Protein AF-A0A4Y2RML5-F1 (afdb_monomer)

Mean predicted aligned error: 7.25 Å

Solvent-accessible surface area (backbone atoms only — not comparable to full-atom values): 6518 Å² total; per-residue (Å²): 131,86,78,78,72,90,84,84,79,66,69,54,48,76,49,77,50,74,49,51,79,59,97,62,98,47,77,88,76,42,56,67,90,44,52,46,54,52,18,31,54,42,73,59,60,100,61,82,90,73,84,66,57,68,70,56,55,51,61,76,26,54,42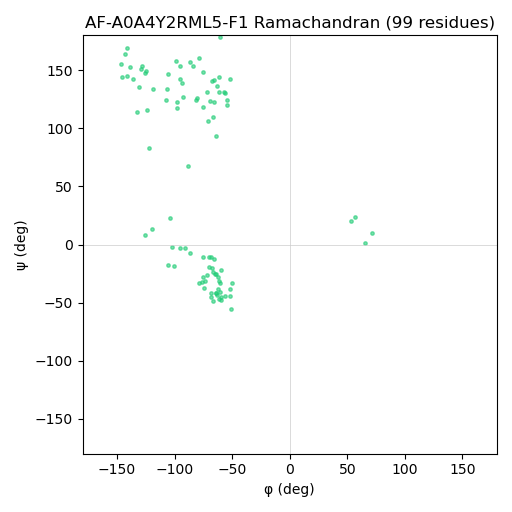,31,44,50,57,52,26,69,77,67,74,53,82,76,57,79,89,46,59,70,68,50,33,46,48,52,26,66,45,69,86,73,72,71,71,70,78,80,112

InterPro domains:
  IPR044925 His-Me finger superfamily [SSF54060] (7-81)
  IPR044929 DNA/RNA non-specific endonuclease superfamily [G3DSA:3.40.570.10] (2-99)

Nearest PDB structures (foldseek):
  8tau-assembly1_A  TM=4.914E-01  e=6.550E+00  Homo sapiens
  9gaw-assembly1_A  TM=4.694E-01  e=7.477E+00  Homo sapiens

Radius of gyration: 16.79 Å; Cα contacts (8 Å, |Δi|>4): 106; chains: 1; bounding box: 55×27×39 Å

Structure (mmCIF, N/CA/C/O backbone):
data_AF-A0A4Y2RML5-F1
#
_entry.id   AF-A0A4Y2RML5-F1
#
loop_
_atom_site.group_PDB
_atom_site.id
_atom_site.type_symbol
_atom_site.label_atom_id
_atom_site.label_alt_id
_atom_site.label_comp_id
_atom_site.label_asym_id
_atom_site.label_entity_id
_atom_site.label_seq_id
_atom_site.pdbx_PDB_ins_code
_atom_site.Cartn_x
_atom_site.Cartn_y
_atom_site.Cartn_z
_atom_site.occupancy
_atom_site.B_iso_or_equiv
_atom_site.auth_seq_id
_atom_site.auth_comp_id
_atom_site.auth_asym_id
_atom_site.auth_atom_id
_atom_site.pdbx_PDB_model_num
ATOM 1 N N . GLY A 1 1 ? -39.981 9.417 -0.817 1.00 52.28 1 GLY A N 1
ATOM 2 C CA . GLY A 1 1 ? -38.607 9.692 -0.356 1.00 52.28 1 GLY A CA 1
ATOM 3 C C . GLY A 1 1 ? -37.829 8.400 -0.375 1.00 52.28 1 GLY A C 1
ATOM 4 O O . GLY A 1 1 ? -38.307 7.429 0.199 1.00 52.28 1 GLY A O 1
ATOM 5 N N . ALA A 1 2 ? -36.708 8.347 -1.094 1.00 57.22 2 ALA A N 1
ATOM 6 C CA . ALA A 1 2 ? -35.877 7.148 -1.151 1.00 57.22 2 ALA A CA 1
ATOM 7 C C . ALA A 1 2 ? -35.281 6.874 0.238 1.00 57.22 2 ALA A C 1
ATOM 9 O O . ALA A 1 2 ? -34.625 7.741 0.812 1.0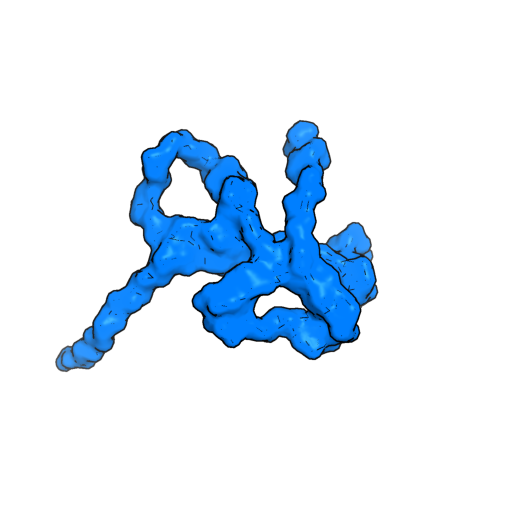0 57.22 2 ALA A O 1
ATOM 10 N N . LYS A 1 3 ? -35.545 5.687 0.794 1.00 63.47 3 LYS A N 1
ATOM 11 C CA . LYS A 1 3 ? -34.868 5.218 2.003 1.00 63.47 3 LYS A CA 1
ATOM 12 C C . LYS A 1 3 ? -33.431 4.889 1.605 1.00 63.47 3 LYS A C 1
ATOM 14 O O . LYS A 1 3 ? -33.212 3.904 0.906 1.00 63.47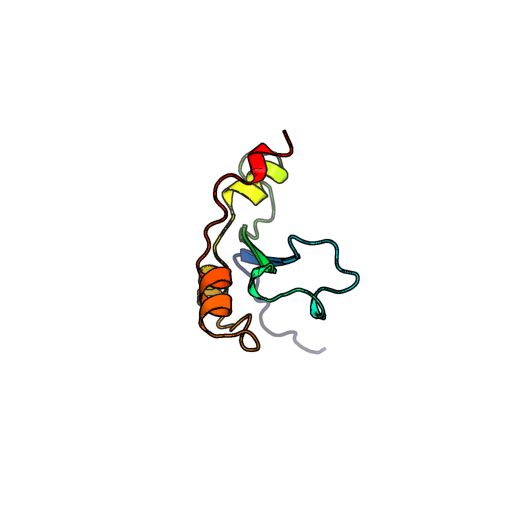 3 LYS A O 1
ATOM 19 N N . LEU A 1 4 ? -32.474 5.727 2.001 1.00 70.56 4 LEU A N 1
ATOM 20 C CA . LEU A 1 4 ? -31.070 5.322 2.011 1.00 70.56 4 LEU A CA 1
ATOM 21 C C . LEU A 1 4 ? -30.969 4.058 2.875 1.00 70.56 4 LEU A C 1
ATOM 23 O O . LEU A 1 4 ? -31.552 4.000 3.959 1.00 70.56 4 LEU A O 1
ATOM 27 N N . GLY A 1 5 ? -30.311 3.027 2.344 1.00 74.38 5 GLY A N 1
ATOM 28 C CA . GLY A 1 5 ? -30.040 1.792 3.076 1.00 74.38 5 GLY A CA 1
ATOM 29 C C . GLY A 1 5 ? -29.192 2.039 4.334 1.00 74.38 5 GLY A C 1
ATOM 30 O O . GLY A 1 5 ? -28.803 3.177 4.607 1.00 74.38 5 GLY A O 1
ATOM 31 N N . PRO A 1 6 ? -28.901 0.990 5.119 1.00 83.62 6 PRO A N 1
ATOM 32 C CA . PRO A 1 6 ? -28.098 1.129 6.328 1.00 83.62 6 PRO A CA 1
ATOM 33 C C . PRO A 1 6 ? -26.727 1.750 6.017 1.00 83.62 6 PRO A C 1
ATOM 35 O O . PRO A 1 6 ? -26.034 1.334 5.089 1.00 83.62 6 PRO A O 1
ATOM 38 N N . LEU A 1 7 ? -26.350 2.766 6.797 1.00 85.75 7 LEU A N 1
ATOM 39 C CA . LEU A 1 7 ? -25.046 3.414 6.698 1.00 85.75 7 LEU A CA 1
ATOM 40 C C . LEU A 1 7 ? -23.985 2.505 7.325 1.00 85.75 7 LEU A C 1
ATOM 42 O O . LEU A 1 7 ? -24.027 2.232 8.523 1.00 85.75 7 LEU A O 1
ATOM 46 N N . HIS A 1 8 ? -23.021 2.070 6.519 1.00 89.06 8 HIS A N 1
ATOM 47 C CA . HIS A 1 8 ? -21.864 1.318 6.992 1.00 89.06 8 HIS A CA 1
ATOM 48 C C . HIS A 1 8 ? -20.675 2.262 7.158 1.00 89.06 8 HIS A C 1
ATOM 50 O O . HIS A 1 8 ? -20.207 2.856 6.187 1.00 89.06 8 HIS A O 1
ATOM 56 N N . VAL A 1 9 ? -20.191 2.399 8.392 1.00 90.75 9 VAL A N 1
ATOM 57 C CA . VAL A 1 9 ? -19.018 3.217 8.718 1.00 90.75 9 VAL A CA 1
ATOM 58 C C . VAL A 1 9 ? -17.791 2.301 8.805 1.00 90.75 9 VAL A C 1
ATOM 60 O O . VAL A 1 9 ? -17.819 1.349 9.589 1.00 90.75 9 VAL A O 1
ATOM 63 N N . PRO A 1 10 ? -16.723 2.541 8.020 1.00 94.56 10 PRO A N 1
ATOM 64 C CA . PRO A 1 10 ? -15.498 1.748 8.099 1.00 94.56 10 PRO A CA 1
ATOM 65 C C . PRO A 1 10 ? -14.847 1.851 9.479 1.00 94.56 10 PRO A C 1
ATOM 67 O O . PRO A 1 10 ? -14.837 2.926 10.076 1.00 94.56 10 PRO A O 1
ATOM 70 N N . THR A 1 11 ? -14.254 0.757 9.961 1.00 94.31 11 THR A N 1
ATOM 71 C CA . THR A 1 11 ? -13.457 0.768 11.201 1.00 94.31 11 THR A CA 1
ATOM 72 C C . THR A 1 11 ? -12.081 1.398 10.988 1.00 94.31 11 THR A C 1
ATOM 74 O O . THR A 1 11 ? -11.555 2.043 11.891 1.00 94.31 11 THR A O 1
ATOM 77 N N . HIS A 1 12 ? -11.515 1.232 9.791 1.00 95.62 12 HIS A N 1
ATOM 78 C CA . HIS A 1 12 ? -10.217 1.766 9.389 1.00 95.62 12 HIS A CA 1
ATOM 79 C C . HIS A 1 12 ? -10.285 2.306 7.962 1.00 95.62 12 HIS A C 1
ATOM 81 O O . HIS A 1 12 ? -11.063 1.823 7.134 1.00 95.62 12 HIS A O 1
ATOM 87 N N . LEU A 1 13 ? -9.428 3.280 7.676 1.00 95.44 13 LEU A N 1
ATOM 88 C CA . LEU A 1 13 ? -9.132 3.771 6.338 1.00 95.44 13 LEU A CA 1
ATOM 89 C C . LEU A 1 13 ? -7.743 3.278 5.947 1.00 95.44 13 LEU A C 1
ATOM 91 O O . LEU A 1 13 ? -6.805 3.381 6.737 1.00 95.44 13 LEU A O 1
ATOM 95 N N . PHE A 1 14 ? -7.603 2.747 4.735 1.00 96.94 14 PHE A N 1
ATOM 96 C CA . PHE A 1 14 ? -6.309 2.295 4.241 1.00 96.94 14 PHE A CA 1
ATOM 97 C C . PHE A 1 14 ? -5.745 3.257 3.200 1.00 96.94 14 PHE A C 1
ATOM 99 O O . PHE A 1 14 ? -6.481 3.819 2.390 1.00 96.94 14 PHE A O 1
ATOM 106 N N . PHE A 1 15 ? -4.423 3.384 3.190 1.00 96.19 15 PHE A N 1
ATOM 107 C CA . PHE A 1 15 ? -3.680 4.097 2.157 1.00 96.19 15 PHE A CA 1
ATOM 108 C C . PHE A 1 15 ? -2.538 3.205 1.692 1.00 96.19 15 PHE A C 1
ATOM 110 O O . PHE A 1 15 ? -1.857 2.605 2.516 1.00 96.19 15 PHE A O 1
ATOM 117 N N . VAL A 1 16 ? -2.330 3.111 0.381 1.00 96.19 16 VAL A N 1
ATOM 118 C CA . VAL A 1 16 ? -1.159 2.460 -0.213 1.00 96.19 16 VAL A CA 1
ATOM 119 C C . VAL A 1 16 ? -0.496 3.493 -1.105 1.00 96.19 16 VAL A C 1
ATOM 121 O O . VAL A 1 16 ? -1.105 3.967 -2.062 1.00 96.19 16 VAL A O 1
ATOM 124 N N . ILE A 1 17 ? 0.728 3.871 -0.758 1.00 94.81 17 ILE A N 1
ATOM 125 C CA . ILE A 1 17 ? 1.516 4.859 -1.486 1.00 94.81 17 ILE A CA 1
ATOM 126 C C . ILE A 1 17 ? 2.618 4.102 -2.208 1.00 94.81 17 ILE A C 1
ATOM 128 O O . ILE A 1 17 ? 3.383 3.377 -1.575 1.00 94.81 17 ILE A O 1
ATOM 132 N N . THR A 1 18 ? 2.699 4.274 -3.523 1.00 93.75 18 THR A N 1
ATOM 133 C CA . THR A 1 18 ? 3.716 3.650 -4.373 1.00 93.75 18 THR A CA 1
ATOM 134 C C . THR A 1 18 ? 4.537 4.739 -5.044 1.00 93.75 18 THR A C 1
ATOM 136 O O . THR A 1 18 ? 3.975 5.694 -5.579 1.00 93.75 18 THR A O 1
ATOM 139 N N . TRP A 1 19 ? 5.858 4.599 -5.036 1.00 93.62 19 TRP A N 1
ATOM 140 C CA . TRP A 1 19 ? 6.764 5.526 -5.710 1.00 93.62 19 TRP A CA 1
ATOM 141 C C . TRP A 1 19 ? 7.957 4.786 -6.315 1.00 93.62 19 TRP A C 1
ATOM 143 O O . TRP A 1 19 ? 8.221 3.628 -5.994 1.00 93.62 19 TRP A O 1
ATOM 153 N N . CYS A 1 20 ? 8.669 5.458 -7.216 1.00 93.94 20 CYS A N 1
ATOM 154 C CA . CYS A 1 20 ? 9.927 4.966 -7.764 1.00 93.94 20 CYS A CA 1
ATOM 155 C C . CYS A 1 20 ? 11.092 5.521 -6.940 1.00 93.94 20 CYS A C 1
ATOM 157 O O . CYS A 1 20 ? 11.083 6.703 -6.593 1.00 93.94 20 CYS A O 1
ATOM 159 N N . SER A 1 21 ? 12.110 4.706 -6.651 1.00 91.38 21 SER A N 1
ATOM 160 C CA . SER A 1 21 ? 13.346 5.206 -6.027 1.00 91.38 21 SER A CA 1
ATOM 161 C C . SER A 1 21 ? 14.114 6.171 -6.936 1.00 91.38 21 SER A C 1
ATOM 163 O O . SER A 1 21 ? 14.865 7.018 -6.456 1.00 91.38 21 SER A O 1
ATOM 165 N N . ASP A 1 22 ? 13.927 6.038 -8.248 1.00 89.69 22 ASP A N 1
ATOM 166 C CA . ASP A 1 22 ? 14.562 6.869 -9.260 1.00 89.69 22 ASP A CA 1
ATOM 167 C C . ASP A 1 22 ? 13.658 8.021 -9.690 1.00 89.69 22 ASP A C 1
ATOM 169 O O . ASP A 1 22 ? 12.428 7.921 -9.690 1.00 89.69 22 ASP A O 1
ATOM 173 N N . LYS A 1 23 ? 14.282 9.107 -10.160 1.00 86.31 23 LYS A N 1
ATOM 174 C CA . LYS A 1 23 ? 13.553 10.182 -10.834 1.00 86.31 23 LYS A CA 1
ATOM 175 C C . LYS A 1 23 ? 12.990 9.657 -12.151 1.00 86.31 23 LYS A C 1
ATOM 177 O O . LYS A 1 23 ? 13.729 9.433 -13.104 1.00 86.31 23 LYS A O 1
ATOM 182 N N . THR A 1 24 ? 11.676 9.509 -12.190 1.00 87.00 24 THR A N 1
ATOM 183 C CA . THR A 1 24 ? 10.901 9.139 -13.374 1.00 87.00 24 THR A CA 1
ATOM 184 C C . THR A 1 24 ? 9.829 10.200 -13.600 1.00 87.00 24 THR A C 1
ATOM 186 O O . THR A 1 24 ? 9.386 10.850 -12.651 1.00 87.00 24 THR A O 1
ATOM 189 N N . ALA A 1 25 ? 9.457 10.437 -14.859 1.00 84.31 25 ALA A N 1
ATOM 190 C CA . ALA A 1 25 ? 8.380 11.375 -15.181 1.00 84.31 25 ALA A CA 1
ATOM 191 C C . ALA A 1 25 ? 7.001 10.787 -14.838 1.00 84.31 25 ALA A C 1
ATOM 193 O O . ALA A 1 25 ? 6.090 11.523 -14.466 1.00 84.31 25 ALA A O 1
ATOM 194 N N . ASP A 1 26 ? 6.873 9.462 -14.940 1.00 89.94 26 ASP A N 1
ATOM 195 C CA . ASP A 1 26 ? 5.663 8.706 -14.653 1.00 89.94 26 ASP A CA 1
ATOM 196 C C . ASP A 1 26 ? 6.018 7.381 -13.964 1.00 89.94 26 ASP A C 1
ATOM 198 O O . ASP A 1 26 ? 7.030 6.748 -14.270 1.00 89.94 26 ASP A O 1
ATOM 202 N N . LEU A 1 27 ? 5.162 6.935 -13.043 1.00 89.81 27 LEU A N 1
ATOM 203 C CA . LEU A 1 27 ? 5.357 5.692 -12.298 1.00 89.81 27 LEU A CA 1
ATOM 204 C C . LEU A 1 27 ? 5.336 4.451 -13.208 1.00 89.81 27 LEU A C 1
ATOM 206 O O . LEU A 1 27 ? 5.937 3.433 -12.872 1.00 89.81 27 LEU A O 1
ATOM 210 N N . ARG A 1 28 ? 4.662 4.534 -14.361 1.00 89.00 28 ARG A N 1
ATOM 211 C CA . ARG A 1 28 ? 4.595 3.462 -15.367 1.00 89.00 28 ARG A CA 1
ATOM 212 C C . ARG A 1 28 ? 5.941 3.178 -16.031 1.00 89.00 28 ARG A C 1
ATOM 214 O O . ARG A 1 28 ? 6.137 2.064 -16.506 1.00 89.00 28 ARG A O 1
ATOM 221 N N . ASP A 1 29 ? 6.846 4.152 -16.027 1.00 91.50 29 ASP A N 1
ATOM 222 C CA . ASP A 1 29 ? 8.186 4.028 -16.608 1.00 91.50 29 ASP A CA 1
ATOM 223 C C . ASP A 1 29 ? 9.222 3.535 -15.583 1.00 91.50 29 ASP A C 1
ATOM 225 O O . ASP A 1 29 ? 10.392 3.340 -15.914 1.00 91.50 29 ASP A O 1
ATOM 229 N N . CYS A 1 30 ? 8.817 3.346 -14.323 1.00 93.44 30 CYS A N 1
ATOM 230 C CA . CYS A 1 30 ? 9.702 2.848 -13.281 1.00 93.44 30 CYS A CA 1
ATOM 231 C C . CYS A 1 30 ? 10.008 1.362 -13.493 1.00 93.44 30 CYS A C 1
ATOM 233 O O . CYS A 1 30 ? 9.101 0.540 -13.634 1.00 93.44 30 CYS A O 1
ATOM 235 N N . ASP A 1 31 ? 11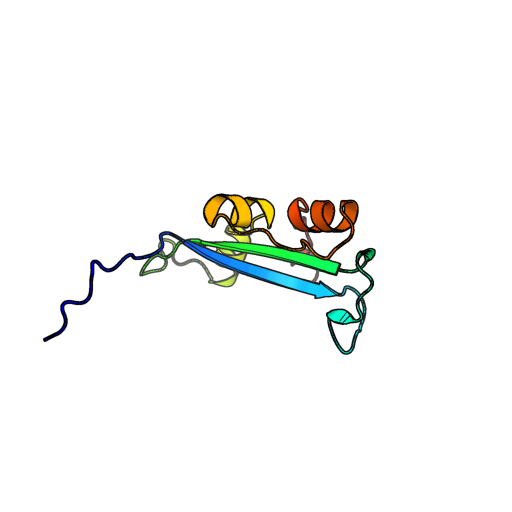.294 1.011 -13.431 1.00 93.81 31 ASP A N 1
ATOM 236 C CA . ASP A 1 31 ? 11.720 -0.381 -13.318 1.00 93.81 31 ASP A CA 1
ATOM 237 C C . ASP A 1 31 ? 11.021 -1.026 -12.101 1.00 93.81 31 ASP A C 1
ATOM 239 O O . ASP A 1 31 ? 11.154 -0.508 -10.985 1.00 93.81 31 ASP A O 1
ATOM 243 N N . PRO A 1 32 ? 10.291 -2.148 -12.267 1.00 93.75 32 PRO A N 1
ATOM 244 C CA . PRO A 1 32 ? 9.626 -2.839 -11.167 1.00 93.75 32 PRO A CA 1
ATOM 245 C C . PRO A 1 32 ? 10.526 -3.122 -9.958 1.00 93.75 32 PRO A C 1
ATOM 247 O O . PRO A 1 32 ? 10.062 -3.034 -8.821 1.00 93.75 32 PRO A O 1
ATOM 250 N N . HIS A 1 33 ? 11.819 -3.381 -10.176 1.00 93.12 33 HIS A N 1
ATOM 251 C CA . HIS A 1 33 ? 12.797 -3.603 -9.105 1.00 93.12 33 HIS A CA 1
ATOM 252 C C . HIS A 1 33 ? 13.072 -2.350 -8.257 1.00 93.12 33 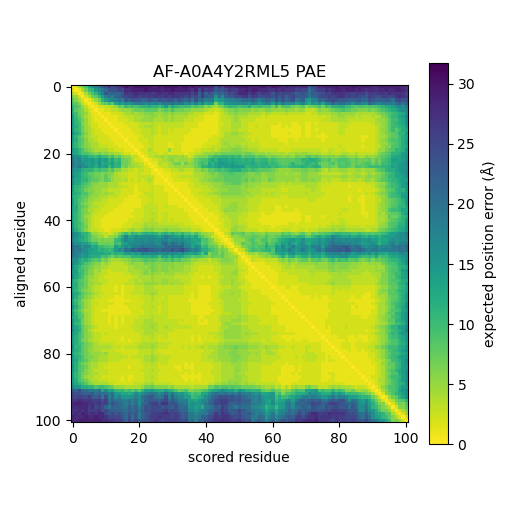HIS A C 1
ATOM 254 O O . HIS A 1 33 ? 13.533 -2.449 -7.118 1.00 93.12 33 HIS A O 1
ATOM 260 N N . ARG A 1 34 ?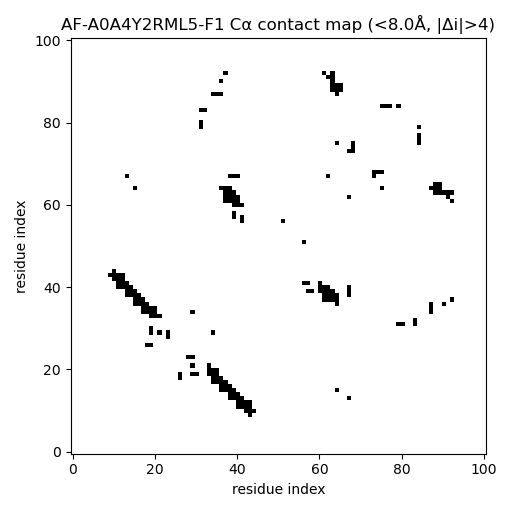 12.769 -1.164 -8.792 1.00 93.00 34 ARG A N 1
ATOM 261 C CA . ARG A 1 34 ? 12.951 0.147 -8.152 1.00 93.00 34 ARG A CA 1
ATOM 262 C C . ARG A 1 34 ? 11.661 0.747 -7.608 1.00 93.00 34 ARG A C 1
ATOM 264 O O . ARG A 1 34 ? 11.695 1.807 -6.981 1.00 93.00 34 ARG A O 1
ATOM 271 N N . LEU A 1 35 ? 10.530 0.071 -7.804 1.00 93.56 35 LEU A N 1
ATOM 272 C CA . LEU A 1 35 ? 9.299 0.426 -7.114 1.00 93.56 35 LEU A CA 1
ATOM 273 C C . LEU A 1 35 ? 9.456 0.188 -5.612 1.00 93.56 35 LEU A C 1
ATOM 275 O O . LEU A 1 35 ? 10.053 -0.801 -5.166 1.00 93.56 35 LEU A O 1
ATOM 279 N N . LEU A 1 36 ? 8.876 1.107 -4.854 1.00 92.88 36 LEU A N 1
ATOM 280 C CA . LEU A 1 36 ? 8.764 1.102 -3.407 1.00 92.88 36 LEU A CA 1
ATOM 281 C C . LEU A 1 36 ? 7.303 1.345 -3.032 1.00 92.88 36 LEU A C 1
ATOM 283 O O . LEU A 1 36 ? 6.557 1.993 -3.772 1.00 92.88 36 LEU A O 1
ATOM 287 N N . ALA A 1 37 ? 6.892 0.806 -1.888 1.00 93.75 37 ALA A N 1
ATOM 288 C CA . ALA A 1 37 ? 5.551 1.002 -1.370 1.00 93.75 37 ALA A CA 1
ATOM 289 C C . ALA A 1 37 ? 5.540 1.069 0.158 1.00 93.75 37 ALA A C 1
ATOM 291 O O . ALA A 1 37 ? 6.256 0.315 0.814 1.00 93.75 37 ALA A O 1
ATOM 292 N N . SER A 1 38 ? 4.660 1.915 0.688 1.00 93.38 38 SER A N 1
ATOM 293 C CA . SER A 1 38 ? 4.250 1.937 2.095 1.00 93.38 38 SER A CA 1
ATOM 294 C C . SER A 1 38 ? 2.734 1.842 2.160 1.00 93.38 38 SER A C 1
ATOM 296 O O . SER A 1 38 ? 2.028 2.335 1.273 1.00 93.38 38 SER A O 1
ATOM 298 N N . ALA A 1 39 ? 2.226 1.207 3.210 1.00 95.38 39 ALA A N 1
ATOM 299 C CA . ALA A 1 39 ? 0.800 1.141 3.468 1.00 95.38 39 ALA A CA 1
ATOM 300 C C . ALA A 1 39 ? 0.481 1.575 4.894 1.00 95.38 39 ALA A C 1
ATOM 302 O O . ALA A 1 39 ? 1.306 1.452 5.790 1.00 95.38 39 ALA A O 1
ATOM 303 N N . PHE A 1 40 ? -0.734 2.068 5.096 1.00 95.00 40 PHE A N 1
ATOM 304 C CA . PHE A 1 40 ? -1.217 2.548 6.385 1.00 95.00 40 PHE A CA 1
ATOM 305 C C . PHE A 1 40 ? -2.632 2.039 6.617 1.00 95.00 40 PHE A C 1
ATOM 307 O O . PHE A 1 40 ? -3.430 1.989 5.678 1.00 95.00 40 PHE A O 1
ATOM 314 N N . LEU A 1 41 ? -2.943 1.689 7.862 1.00 95.44 41 LEU A N 1
ATOM 315 C CA . LEU A 1 41 ? -4.272 1.283 8.313 1.00 95.44 41 LEU A CA 1
ATOM 316 C C . LEU A 1 41 ? -4.705 2.208 9.446 1.00 95.44 41 LEU A C 1
ATOM 318 O O . LEU A 1 41 ? -4.539 1.901 10.620 1.00 95.44 41 LEU A O 1
ATOM 322 N N . LEU A 1 42 ? -5.244 3.368 9.081 1.00 93.12 42 LEU A N 1
ATOM 323 C CA . LEU A 1 42 ? -5.589 4.413 10.035 1.00 93.12 42 LEU A CA 1
ATOM 324 C C . LEU A 1 42 ? -6.936 4.106 10.699 1.00 93.12 42 LEU A C 1
ATOM 326 O O . LEU A 1 42 ? -7.933 3.927 9.991 1.00 93.12 42 LEU A O 1
ATOM 330 N N . PRO A 1 43 ? -7.010 4.075 12.035 1.00 92.50 43 PRO A N 1
ATOM 331 C CA . PRO A 1 43 ? -8.273 3.907 12.736 1.00 92.50 43 PRO A CA 1
ATOM 332 C C . PRO A 1 43 ? -9.240 5.059 12.419 1.00 92.50 43 PRO A C 1
ATOM 334 O O . PRO A 1 43 ? -8.880 6.230 12.522 1.00 92.50 43 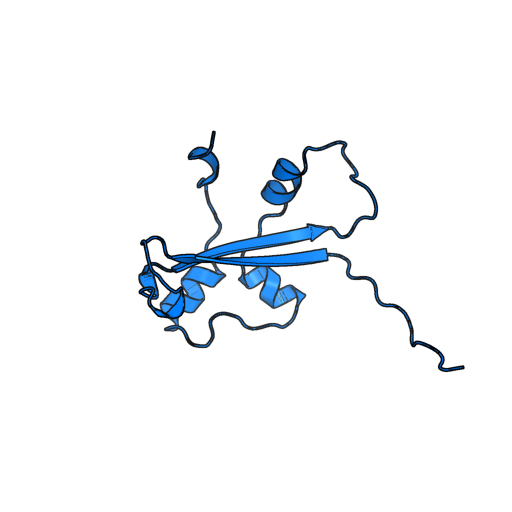PRO A O 1
ATOM 337 N N . ASN A 1 44 ? -10.490 4.745 12.069 1.00 91.44 44 ASN A N 1
ATOM 338 C CA . ASN A 1 44 ? -11.510 5.744 11.738 1.00 91.44 44 ASN A CA 1
ATOM 339 C C . ASN A 1 44 ? -12.263 6.203 12.997 1.00 91.44 44 ASN A C 1
ATOM 341 O O . ASN A 1 44 ? -13.437 5.884 13.197 1.00 91.44 44 ASN A O 1
ATOM 345 N N . TRP A 1 45 ? -11.558 6.910 13.878 1.00 84.81 45 TRP A N 1
ATOM 346 C CA . TRP A 1 45 ? -12.130 7.452 15.109 1.00 84.81 45 TRP A CA 1
ATOM 347 C C . TRP A 1 45 ? -12.552 8.905 14.883 1.00 84.81 45 TRP A C 1
ATOM 349 O O . TRP A 1 45 ? -11.842 9.652 14.211 1.00 84.81 45 TRP A O 1
ATOM 359 N N . PRO A 1 46 ? -13.682 9.348 15.458 1.00 76.81 46 PRO A N 1
ATOM 360 C CA . PRO A 1 46 ? -14.166 10.715 15.272 1.00 76.81 46 PRO A CA 1
ATOM 361 C C . PRO A 1 46 ? -13.306 11.776 15.983 1.00 76.81 46 PRO A C 1
ATOM 363 O O . PRO A 1 46 ? -13.501 12.967 15.758 1.00 76.81 46 PRO A O 1
ATOM 366 N N . PHE A 1 47 ? -12.374 11.365 16.845 1.00 72.94 47 PHE A N 1
ATOM 367 C CA . PHE A 1 47 ? -11.466 12.235 17.590 1.00 72.94 47 PHE A CA 1
ATOM 368 C C . PHE A 1 47 ? -10.112 11.547 17.798 1.00 72.94 47 PHE A C 1
ATOM 370 O O . PHE A 1 47 ? -10.029 10.317 17.814 1.00 72.94 47 PHE A O 1
ATOM 377 N N . SER A 1 48 ? -9.049 12.336 17.983 1.00 68.94 48 SER A N 1
ATOM 378 C CA . SER A 1 48 ? -7.753 11.798 18.396 1.00 68.94 48 SER A CA 1
ATOM 379 C C . SER A 1 48 ? -7.853 11.301 19.838 1.00 68.94 48 SER A C 1
ATOM 381 O O . SER A 1 48 ? -8.237 12.037 20.744 1.00 68.94 48 SER A O 1
ATOM 383 N N . LEU A 1 49 ? -7.538 10.027 20.059 1.00 68.62 49 LEU A N 1
ATOM 384 C CA . LEU A 1 49 ? -7.660 9.412 21.383 1.00 68.62 49 LEU A CA 1
ATOM 385 C C . LEU A 1 49 ? -6.591 9.891 22.374 1.00 68.62 49 LEU A C 1
ATOM 387 O O . LEU A 1 49 ? -6.820 9.865 23.580 1.00 68.62 49 LEU A O 1
ATOM 391 N N . ASN A 1 50 ? -5.432 10.319 21.866 1.00 68.31 50 ASN A N 1
ATOM 392 C CA . ASN A 1 50 ? -4.197 10.346 22.653 1.00 68.31 50 ASN A CA 1
ATOM 393 C C . ASN A 1 50 ? -3.504 11.720 22.693 1.00 68.31 50 ASN A C 1
ATOM 395 O O . ASN A 1 50 ? -2.365 11.803 23.144 1.00 68.31 50 ASN A O 1
ATOM 399 N N . CYS A 1 51 ? -4.125 12.790 22.176 1.00 76.25 51 CYS A N 1
ATOM 400 C CA . CYS A 1 51 ? -3.456 14.087 21.945 1.00 76.25 51 CYS A CA 1
ATOM 401 C C . CYS A 1 51 ? -2.151 13.982 21.116 1.00 76.25 51 CYS A C 1
ATOM 403 O O . CYS A 1 51 ? -1.302 14.871 21.173 1.00 76.25 51 CYS A O 1
ATOM 405 N N . GLU A 1 52 ? -1.972 12.894 20.362 1.00 79.00 52 GLU A N 1
ATOM 406 C CA . GLU A 1 52 ? -0.771 12.646 19.568 1.00 79.00 52 GLU A CA 1
ATOM 407 C C . GLU A 1 52 ? -0.735 13.507 18.307 1.00 79.00 52 GLU A C 1
ATOM 409 O O . GLU A 1 52 ? -1.766 13.833 17.713 1.00 79.00 52 GLU A O 1
ATOM 414 N N . ALA A 1 53 ? 0.483 13.861 17.895 1.00 85.19 53 ALA A N 1
ATOM 415 C CA . ALA A 1 53 ? 0.716 14.529 16.626 1.00 85.19 53 ALA A CA 1
ATOM 416 C C . ALA A 1 53 ? 0.295 13.607 15.460 1.00 85.19 53 ALA A C 1
ATOM 418 O O . ALA A 1 53 ? 0.631 12.416 15.491 1.00 85.19 53 ALA A O 1
ATOM 419 N N . PRO A 1 54 ? -0.397 14.124 14.426 1.00 83.88 54 PRO A N 1
ATOM 420 C CA . PRO A 1 54 ? -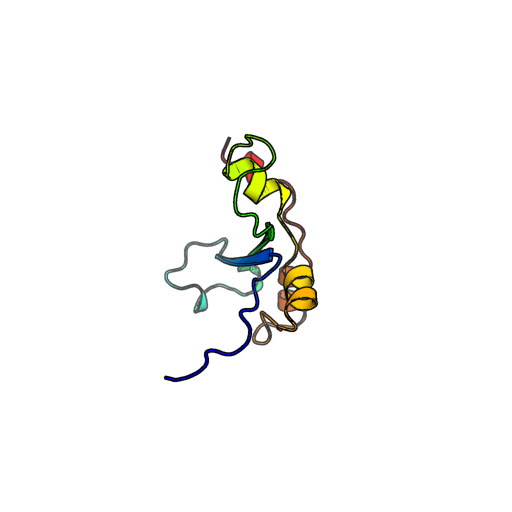0.883 13.319 13.303 1.00 83.88 54 PRO A CA 1
ATOM 421 C C . PRO A 1 54 ? 0.196 12.456 12.640 1.00 83.88 54 PRO A C 1
ATOM 423 O O . PRO A 1 54 ? -0.053 11.307 12.283 1.00 83.88 54 PRO A O 1
ATOM 426 N N . GLU A 1 55 ? 1.415 12.980 12.518 1.00 86.50 55 GLU A N 1
ATOM 427 C CA . GLU A 1 55 ? 2.557 12.299 11.907 1.00 86.50 55 GLU A CA 1
ATOM 428 C C . GLU A 1 55 ? 2.933 11.036 12.682 1.00 86.50 55 GLU A C 1
ATOM 430 O O . GLU A 1 55 ? 3.260 10.002 12.095 1.00 86.50 55 GLU A O 1
ATOM 435 N N . ARG A 1 56 ? 2.853 11.108 14.014 1.00 85.75 56 ARG A N 1
ATOM 436 C CA . ARG A 1 56 ? 3.122 9.972 14.891 1.00 85.75 56 ARG A CA 1
ATOM 437 C C . ARG A 1 56 ? 2.043 8.910 14.739 1.00 85.75 56 ARG A C 1
ATOM 439 O O . ARG A 1 56 ? 2.382 7.745 14.565 1.00 85.75 56 ARG A O 1
ATOM 446 N N . THR A 1 57 ? 0.773 9.312 14.714 1.00 86.50 57 THR A N 1
ATOM 447 C CA . THR A 1 57 ? -0.342 8.386 14.490 1.00 86.50 57 THR A CA 1
ATOM 448 C C . THR A 1 57 ? -0.224 7.681 13.141 1.00 86.50 57 THR A C 1
ATOM 450 O O . THR A 1 57 ? -0.384 6.467 13.082 1.00 86.50 57 THR A O 1
ATOM 453 N N . ILE A 1 58 ? 0.097 8.399 12.060 1.00 88.69 58 ILE A N 1
ATOM 454 C CA . ILE A 1 58 ? 0.285 7.785 10.736 1.00 88.69 58 ILE A CA 1
ATOM 455 C C . ILE A 1 58 ? 1.405 6.745 10.788 1.00 88.69 58 ILE A C 1
ATOM 457 O O . ILE A 1 58 ? 1.216 5.614 10.351 1.00 88.69 58 ILE A O 1
ATOM 461 N N . LYS A 1 59 ? 2.544 7.106 11.377 1.00 87.25 59 LYS A N 1
ATOM 462 C CA . LYS A 1 59 ? 3.717 6.236 11.479 1.00 87.25 59 LYS A CA 1
ATOM 463 C C . LYS A 1 59 ? 3.472 4.985 12.326 1.00 87.25 59 LYS A C 1
ATOM 465 O O . LYS A 1 59 ? 3.907 3.903 11.957 1.00 87.25 59 LYS A O 1
ATOM 470 N N . GLU A 1 60 ? 2.780 5.112 13.453 1.00 88.50 60 GLU A N 1
ATOM 471 C CA . GLU A 1 60 ? 2.461 3.973 14.327 1.00 88.50 60 GLU A CA 1
ATOM 472 C C . GLU A 1 60 ? 1.424 3.023 13.712 1.00 88.50 60 GLU A C 1
ATOM 474 O O . GLU A 1 60 ? 1.349 1.861 14.101 1.00 88.50 60 GLU A O 1
ATOM 479 N N . ASN A 1 61 ? 0.660 3.500 12.727 1.00 91.50 61 ASN A N 1
ATOM 480 C CA . ASN A 1 61 ? -0.330 2.720 11.988 1.00 91.50 61 ASN A CA 1
ATOM 481 C C . ASN A 1 61 ? 0.158 2.336 10.579 1.00 91.50 61 ASN A C 1
ATOM 483 O O . ASN A 1 61 ? -0.649 2.060 9.683 1.00 91.50 61 ASN A O 1
ATOM 487 N N . GLU A 1 62 ? 1.475 2.322 10.371 1.00 93.06 62 GLU A N 1
ATOM 488 C CA . GLU A 1 62 ? 2.087 1.768 9.169 1.00 93.06 62 GLU A CA 1
ATOM 489 C C . GLU A 1 62 ? 1.898 0.241 9.129 1.00 93.06 62 GLU A C 1
ATOM 491 O O . GLU A 1 62 ? 1.954 -0.461 10.140 1.00 93.06 62 GLU A O 1
ATOM 496 N N . ALA A 1 63 ? 1.625 -0.281 7.941 1.00 94.50 63 ALA A N 1
ATOM 497 C CA . ALA A 1 63 ? 1.278 -1.669 7.694 1.00 94.50 63 ALA A CA 1
ATOM 498 C C . ALA A 1 63 ? 1.928 -2.157 6.398 1.00 94.50 63 ALA A C 1
ATOM 500 O O . ALA A 1 63 ? 2.431 -1.381 5.581 1.00 94.50 63 ALA A O 1
ATOM 501 N N . ARG A 1 64 ? 1.885 -3.469 6.165 1.00 95.00 64 ARG A N 1
ATOM 502 C CA . ARG A 1 64 ? 2.271 -4.023 4.865 1.00 95.00 64 ARG A CA 1
ATOM 503 C C . ARG A 1 64 ? 1.088 -3.954 3.914 1.00 95.00 64 ARG A C 1
ATOM 505 O O . ARG A 1 64 ? -0.067 -4.086 4.324 1.00 95.00 64 ARG A O 1
ATOM 512 N N . VAL A 1 65 ? 1.361 -3.884 2.615 1.00 97.06 65 VAL A N 1
ATOM 513 C CA . VAL A 1 65 ? 0.292 -3.926 1.607 1.00 97.06 65 VAL A CA 1
ATOM 514 C C . VAL A 1 65 ? -0.494 -5.245 1.690 1.00 97.06 65 VAL A C 1
ATOM 516 O O . VAL A 1 65 ? -1.707 -5.239 1.506 1.00 97.06 65 VAL A O 1
ATOM 519 N N . VAL A 1 66 ? 0.147 -6.365 2.054 1.00 96.88 66 VAL A N 1
ATOM 520 C CA . VAL A 1 66 ? -0.562 -7.644 2.261 1.00 96.88 66 VAL A CA 1
ATOM 521 C C . VAL A 1 66 ? -1.595 -7.591 3.398 1.00 96.88 66 VAL A C 1
ATOM 523 O O . VAL A 1 66 ? -2.584 -8.320 3.361 1.00 96.88 66 VAL A O 1
ATOM 526 N N . ASP A 1 67 ? -1.406 -6.735 4.405 1.00 97.19 67 ASP A N 1
ATOM 527 C CA . ASP A 1 67 ? -2.376 -6.580 5.495 1.00 97.19 67 ASP A CA 1
ATOM 528 C C . ASP A 1 67 ? -3.614 -5.805 5.008 1.00 97.19 67 ASP A C 1
ATOM 530 O O . ASP A 1 67 ? -4.746 -6.179 5.322 1.00 97.19 67 ASP A O 1
ATOM 534 N N . VAL A 1 68 ? -3.411 -4.807 4.138 1.00 97.94 68 VAL A N 1
ATOM 535 C CA . VAL A 1 68 ? -4.492 -4.108 3.424 1.00 97.94 68 VAL A CA 1
ATOM 536 C C . VAL A 1 68 ? -5.277 -5.067 2.526 1.00 97.94 68 VAL A C 1
ATOM 538 O O . VAL A 1 68 ? -6.507 -5.072 2.573 1.00 97.94 68 VAL A O 1
ATOM 541 N N . GLU A 1 69 ? -4.597 -5.906 1.736 1.00 98.12 69 GLU A N 1
ATOM 542 C CA . GLU A 1 69 ? -5.252 -6.909 0.877 1.00 98.12 69 GLU A CA 1
ATOM 543 C C . GLU A 1 69 ? -6.162 -7.837 1.691 1.00 98.12 69 GLU A C 1
ATOM 545 O O . GLU A 1 69 ? -7.309 -8.075 1.312 1.00 98.12 69 GLU A O 1
ATOM 550 N N . LYS A 1 70 ? -5.691 -8.308 2.853 1.00 97.81 70 LYS A N 1
ATOM 551 C CA . LYS A 1 70 ? -6.471 -9.189 3.735 1.00 97.81 70 LYS A CA 1
ATOM 552 C C . LYS A 1 70 ? -7.725 -8.522 4.297 1.00 97.81 70 LYS A C 1
ATOM 554 O O . LYS A 1 70 ? -8.762 -9.173 4.366 1.00 97.81 70 LYS A O 1
ATOM 559 N N . LEU A 1 71 ? -7.638 -7.255 4.707 1.00 97.44 71 LEU A N 1
ATOM 560 C CA . LEU A 1 71 ? -8.768 -6.531 5.302 1.00 97.44 71 LEU A CA 1
ATOM 561 C C . LEU A 1 71 ? -9.816 -6.089 4.279 1.00 97.44 71 LEU A C 1
ATOM 563 O O . LEU A 1 71 ? -10.985 -5.929 4.622 1.00 97.44 71 LEU A O 1
ATOM 567 N N . THR A 1 72 ? -9.398 -5.872 3.034 1.00 97.38 72 THR A N 1
ATOM 568 C CA . THR A 1 72 ? -10.251 -5.296 1.984 1.00 97.38 72 THR A CA 1
ATOM 569 C C . THR A 1 72 ? -10.720 -6.321 0.954 1.00 97.38 72 THR A C 1
ATOM 571 O O . THR A 1 72 ? -11.658 -6.049 0.209 1.00 97.38 72 THR A O 1
ATOM 574 N N . GLY A 1 73 ? -10.066 -7.484 0.873 1.00 97.56 73 GLY A N 1
ATOM 575 C CA . GLY A 1 73 ? -10.275 -8.458 -0.199 1.00 97.56 73 GLY A CA 1
ATOM 576 C C . GLY A 1 73 ? -9.723 -8.009 -1.559 1.00 97.56 73 GLY A C 1
ATOM 577 O O . GLY A 1 73 ? -10.009 -8.645 -2.575 1.00 97.56 73 GLY A O 1
ATOM 578 N N . LEU A 1 74 ? -8.954 -6.916 -1.608 1.00 97.81 74 LEU A N 1
ATOM 579 C CA . LEU A 1 74 ? -8.311 -6.433 -2.829 1.00 97.81 74 LEU A CA 1
ATOM 580 C C . LEU A 1 74 ? -7.051 -7.239 -3.158 1.00 97.81 74 LEU A C 1
ATOM 582 O O . LEU A 1 74 ? -6.447 -7.874 -2.298 1.00 97.81 74 LEU A O 1
ATOM 586 N N . SER A 1 75 ? -6.626 -7.159 -4.421 1.00 96.62 75 SER A N 1
ATOM 587 C CA . SER A 1 75 ? -5.335 -7.681 -4.870 1.00 96.62 75 SER A CA 1
ATOM 588 C C . SER A 1 75 ? -4.598 -6.646 -5.720 1.00 96.62 75 SER A C 1
ATOM 590 O O . SER A 1 75 ? -5.038 -6.279 -6.818 1.00 96.62 75 SER A O 1
ATOM 592 N N . LEU A 1 76 ? -3.478 -6.173 -5.181 1.00 96.81 76 LEU A N 1
ATOM 593 C CA . LEU A 1 76 ? -2.628 -5.104 -5.687 1.00 96.81 76 LEU A CA 1
ATOM 594 C C . LEU A 1 76 ? -1.419 -5.681 -6.440 1.00 96.81 76 LEU A C 1
ATOM 596 O O . LEU A 1 76 ? -1.035 -6.837 -6.269 1.00 96.81 76 LEU A O 1
ATOM 600 N N . TYR A 1 77 ? -0.834 -4.865 -7.320 1.00 96.06 77 TYR A N 1
ATOM 601 C CA . TYR A 1 77 ? 0.371 -5.191 -8.103 1.00 96.06 77 TYR A CA 1
ATOM 602 C C . TYR A 1 77 ? 0.291 -6.458 -8.974 1.00 96.06 77 TYR A C 1
ATOM 604 O O . TYR A 1 77 ? 1.314 -7.022 -9.351 1.00 96.06 77 TYR A O 1
ATOM 612 N N . ARG A 1 78 ? -0.919 -6.886 -9.360 1.00 96.06 78 ARG A N 1
ATOM 613 C CA . ARG A 1 78 ? -1.146 -8.090 -10.186 1.00 96.06 78 ARG A CA 1
ATOM 614 C C . ARG A 1 78 ? -0.476 -8.059 -11.565 1.00 96.06 78 ARG A C 1
ATOM 616 O O . ARG A 1 78 ? -0.291 -9.110 -12.161 1.00 96.06 78 ARG A O 1
ATOM 623 N N . ALA A 1 79 ? -0.154 -6.869 -12.071 1.00 94.62 79 ALA A N 1
ATOM 624 C CA . ALA A 1 79 ? 0.513 -6.683 -13.359 1.00 94.62 79 ALA A CA 1
ATOM 625 C C . ALA A 1 79 ? 2.050 -6.751 -13.274 1.00 94.62 79 ALA A C 1
ATOM 627 O O . ALA A 1 79 ? 2.710 -6.720 -14.308 1.00 94.62 79 ALA A O 1
ATOM 628 N N . LEU A 1 80 ? 2.628 -6.821 -12.068 1.00 95.19 80 LEU A N 1
ATOM 629 C CA . LEU A 1 80 ? 4.076 -6.920 -11.887 1.00 95.19 80 LEU A CA 1
ATOM 630 C C . LEU A 1 80 ? 4.550 -8.382 -11.931 1.00 95.19 80 LEU A C 1
ATOM 632 O O . LEU A 1 80 ? 3.774 -9.292 -11.623 1.00 95.19 80 LEU A O 1
ATOM 636 N N . PRO A 1 81 ? 5.838 -8.625 -12.241 1.00 96.38 81 PRO A N 1
ATOM 637 C CA . PRO A 1 81 ? 6.451 -9.935 -12.057 1.00 96.38 81 PRO A CA 1
ATOM 638 C C . PRO A 1 81 ? 6.224 -10.463 -10.636 1.00 96.38 81 PRO A C 1
ATOM 640 O O . PRO A 1 81 ? 6.283 -9.704 -9.669 1.00 96.38 81 PRO A O 1
ATOM 643 N N . VAL A 1 82 ? 5.997 -11.774 -10.498 1.00 95.88 82 VAL A N 1
ATOM 644 C CA . VAL A 1 82 ? 5.578 -12.403 -9.229 1.00 95.88 82 VAL A CA 1
ATOM 645 C C . VAL A 1 82 ? 6.494 -12.030 -8.064 1.00 95.88 82 VAL A C 1
ATOM 647 O O . VAL A 1 82 ? 6.004 -11.688 -6.989 1.00 95.88 82 VAL A O 1
ATOM 650 N N . TYR A 1 83 ? 7.810 -12.065 -8.278 1.00 95.69 83 TYR A N 1
ATOM 651 C CA . TYR A 1 83 ? 8.783 -11.741 -7.238 1.00 95.69 83 TYR A CA 1
ATOM 652 C C . TYR A 1 83 ? 8.671 -10.280 -6.776 1.00 95.69 83 TYR A C 1
ATOM 654 O O . TYR A 1 83 ? 8.621 -10.021 -5.576 1.00 95.69 83 TYR A O 1
ATOM 662 N N . GLU A 1 84 ? 8.511 -9.341 -7.711 1.00 95.50 84 GLU A N 1
ATOM 663 C CA . GLU A 1 84 ? 8.342 -7.915 -7.407 1.00 95.50 84 GLU A CA 1
ATOM 664 C C . GLU A 1 84 ? 7.008 -7.622 -6.724 1.00 95.50 84 GLU A C 1
ATOM 666 O O . GLU A 1 84 ? 6.957 -6.900 -5.727 1.00 95.50 84 GLU A O 1
ATOM 671 N N . ALA A 1 85 ? 5.930 -8.254 -7.190 1.00 96.56 85 ALA A N 1
ATOM 672 C CA . ALA A 1 85 ? 4.629 -8.153 -6.547 1.00 96.56 85 ALA A CA 1
ATOM 673 C C . ALA A 1 85 ? 4.673 -8.681 -5.105 1.00 96.56 85 ALA A C 1
ATOM 675 O O . ALA A 1 85 ? 4.052 -8.101 -4.218 1.00 96.56 85 ALA A O 1
ATOM 676 N N . VAL A 1 86 ? 5.369 -9.794 -4.845 1.00 96.00 86 VAL A N 1
ATOM 677 C CA . VAL A 1 86 ? 5.545 -10.318 -3.480 1.00 96.00 86 VAL A CA 1
ATOM 678 C C . VAL A 1 86 ? 6.399 -9.362 -2.648 1.00 96.00 86 VAL A C 1
ATOM 680 O O . VAL A 1 86 ? 5.950 -8.982 -1.569 1.00 96.00 86 VAL A O 1
ATOM 683 N N . ARG A 1 87 ? 7.548 -8.900 -3.165 1.00 94.81 87 ARG A N 1
ATOM 684 C CA . ARG A 1 87 ? 8.443 -7.946 -2.489 1.00 94.81 87 ARG A CA 1
ATOM 685 C C . ARG A 1 87 ? 7.676 -6.716 -2.006 1.00 94.81 87 ARG A C 1
ATOM 687 O O . ARG A 1 87 ? 7.651 -6.458 -0.808 1.00 94.81 87 ARG A O 1
ATOM 694 N N . LEU A 1 88 ? 6.967 -6.027 -2.903 1.00 95.12 88 LEU A N 1
ATOM 695 C CA . LEU A 1 88 ? 6.174 -4.838 -2.561 1.00 95.12 88 LEU A CA 1
ATOM 696 C C . LEU A 1 88 ? 5.056 -5.125 -1.554 1.00 95.12 88 LEU A C 1
ATOM 698 O O . LEU A 1 88 ? 4.700 -4.252 -0.766 1.00 95.12 88 LEU A O 1
ATOM 702 N N . ARG A 1 89 ? 4.490 -6.338 -1.565 1.00 96.19 89 ARG A N 1
ATOM 703 C CA . ARG A 1 89 ? 3.408 -6.703 -0.646 1.00 96.19 89 ARG A CA 1
ATOM 704 C C . ARG A 1 89 ? 3.871 -7.039 0.758 1.00 96.19 89 ARG A C 1
ATOM 706 O O . ARG A 1 89 ? 3.132 -6.787 1.709 1.00 96.19 89 ARG A O 1
ATOM 713 N N . THR A 1 90 ? 5.055 -7.629 0.878 1.00 93.94 90 THR A N 1
ATOM 714 C CA . THR A 1 90 ? 5.57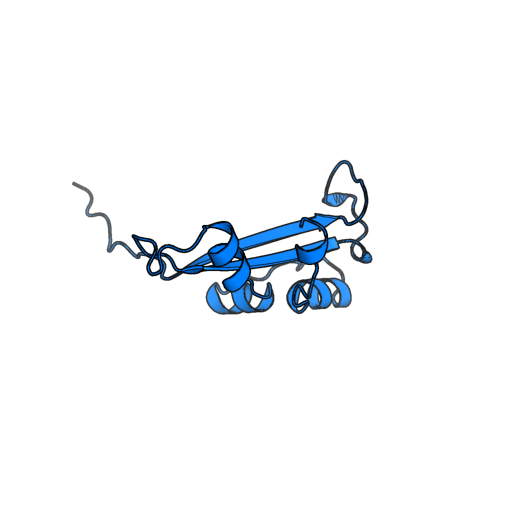2 -8.159 2.143 1.00 93.94 90 THR A CA 1
ATOM 715 C C . THR A 1 90 ? 6.584 -7.257 2.828 1.00 93.94 90 THR A C 1
ATOM 717 O O . THR A 1 90 ? 6.813 -7.453 4.021 1.00 93.94 90 THR A O 1
ATOM 720 N N . SER A 1 91 ? 7.189 -6.308 2.105 1.00 86.81 91 SER A N 1
ATOM 721 C CA . SER A 1 91 ? 8.132 -5.355 2.686 1.00 86.81 91 SER A CA 1
ATOM 722 C C . SER A 1 91 ? 7.493 -4.641 3.871 1.00 86.81 91 SER A C 1
ATOM 724 O O . SER A 1 91 ? 6.467 -3.977 3.734 1.00 86.81 91 SER A O 1
ATOM 726 N N . LEU A 1 92 ? 8.112 -4.807 5.039 1.00 70.19 92 LEU A N 1
ATOM 727 C CA . LEU A 1 92 ? 7.892 -3.920 6.166 1.00 70.19 92 LEU A CA 1
ATOM 728 C C . LEU A 1 92 ? 8.763 -2.688 5.927 1.00 70.19 92 LEU A C 1
ATOM 730 O O . LEU A 1 92 ? 9.972 -2.847 5.726 1.00 70.19 92 LEU A O 1
ATOM 734 N N . PRO A 1 93 ? 8.184 -1.486 5.921 1.00 63.00 93 PRO A N 1
ATOM 735 C CA . PRO A 1 93 ? 8.961 -0.259 5.912 1.00 63.00 93 PRO A CA 1
ATOM 736 C C . PRO A 1 93 ? 9.763 -0.178 7.220 1.00 63.00 93 PRO A C 1
ATOM 738 O O . PRO A 1 93 ? 9.282 0.263 8.255 1.00 63.00 93 PRO A O 1
ATOM 741 N N . ASN A 1 94 ? 11.002 -0.668 7.192 1.00 56.72 94 ASN A N 1
ATOM 742 C CA . ASN A 1 94 ? 11.948 -0.506 8.289 1.00 56.72 94 ASN A CA 1
ATOM 743 C C . ASN A 1 94 ? 12.798 0.750 8.034 1.00 56.72 94 ASN A C 1
ATOM 745 O O . ASN A 1 94 ? 13.411 0.902 6.981 1.00 56.72 94 ASN A O 1
ATOM 749 N N . ASP A 1 95 ? 12.830 1.636 9.033 1.00 49.62 95 ASP A N 1
ATOM 750 C CA . ASP A 1 95 ? 13.800 2.723 9.260 1.00 49.62 95 ASP A CA 1
ATOM 751 C C . ASP A 1 95 ? 13.904 3.911 8.278 1.00 49.62 95 ASP A C 1
ATOM 753 O O . ASP A 1 95 ? 14.670 4.842 8.545 1.00 49.62 95 ASP A O 1
ATOM 757 N N . HIS A 1 96 ? 13.102 3.999 7.213 1.00 49.34 96 HIS A N 1
ATOM 758 C CA . HIS A 1 96 ? 13.198 5.134 6.271 1.00 49.34 96 HIS A CA 1
ATOM 759 C C . HIS A 1 96 ? 12.813 6.510 6.850 1.00 49.34 96 HIS A C 1
ATOM 761 O O . HIS A 1 96 ? 13.126 7.540 6.258 1.00 49.34 96 HIS A O 1
ATOM 767 N N . TRP A 1 97 ? 12.187 6.580 8.027 1.00 48.56 97 TRP A N 1
ATOM 768 C CA . TRP A 1 97 ? 11.887 7.865 8.668 1.00 48.56 97 TRP A CA 1
ATOM 769 C C . TRP A 1 97 ? 13.116 8.532 9.312 1.00 48.56 97 TRP A C 1
ATOM 771 O O . TRP A 1 97 ? 13.037 9.705 9.666 1.00 48.56 97 TRP A O 1
ATOM 781 N N . ARG A 1 98 ? 14.264 7.845 9.445 1.00 43.84 98 ARG A N 1
ATOM 782 C CA . ARG A 1 98 ? 15.507 8.472 9.944 1.00 43.84 98 ARG A CA 1
ATOM 783 C C . ARG A 1 98 ? 16.108 9.498 8.977 1.00 43.84 98 ARG A C 1
ATOM 785 O O . ARG A 1 98 ? 17.034 10.198 9.358 1.00 43.84 98 ARG A O 1
ATOM 792 N N . THR A 1 99 ? 15.625 9.579 7.738 1.00 41.62 99 THR A N 1
ATOM 793 C CA . THR A 1 99 ? 16.191 10.463 6.703 1.00 41.62 99 THR A CA 1
ATOM 794 C C . THR A 1 99 ? 15.483 11.818 6.584 1.00 41.62 99 THR A C 1
ATOM 796 O O . THR A 1 99 ? 15.922 12.652 5.799 1.00 41.62 99 THR A O 1
ATOM 799 N N . PHE A 1 100 ? 14.416 12.051 7.357 1.00 42.28 100 PHE A N 1
ATOM 800 C CA . PHE A 1 100 ? 13.655 13.312 7.364 1.00 42.28 100 PHE A CA 1
ATOM 801 C C . PHE A 1 100 ? 13.640 14.014 8.737 1.00 42.28 100 PHE A C 1
ATOM 803 O O . PHE A 1 100 ? 12.833 14.921 8.936 1.00 42.28 100 PHE A O 1
ATOM 810 N N . ALA A 1 101 ? 14.498 13.585 9.672 1.00 33.28 101 ALA A N 1
ATOM 811 C CA . ALA A 1 101 ? 14.722 14.228 10.970 1.00 33.28 101 ALA A CA 1
ATOM 812 C C . ALA A 1 101 ? 16.023 15.038 10.960 1.00 33.28 101 ALA A C 1
ATOM 814 O O . ALA A 1 101 ? 17.009 14.539 10.371 1.00 33.28 101 ALA A O 1
#

Organism: Araneus ventricosus (NCBI:txid182803)

Sequence (101 aa):
GAKLGPLHVPTHLFFVITWCSDKTADLRDCDPHRLLASAFLLPNWPFSLNCEAPERTIKENEARVVDVEKLTGLSLYRALPVYEAVRLRTSLPNDHWRTFA

Secondary structure (DSSP, 8-state):
-----PPPPPSEEEEEEEEESS--SSGGGS-GGGEEEEEEEEE--SS-SS---HHHHHHHTEE-HHHHHHHH-----TTS-HHHHHHHHH----SGGGG--

Foldseek 3Di:
DDPDPDDDDDQWDKDKDKDFCDDDPDPVPHDLVRIAIKMFTQGPDPDDPPPDDPVVSRVVRIDFQLVVCVVPVDQPPPVDDPVSSVCSRPDDPPDPVVVVD

pLDDT: mean 85.83, std 15.2, range [33.28, 98.12]